Protein AF-A0A352XXI9-F1 (afdb_monomer_lite)

Secondary structure (DSSP, 8-state):
-HHHHHHHHHHHHHHHHHHHHHHGGGS-HHHHHHHHHHHHHHHT----SS-TTTTHHHHHHT-HHHHHHHHHHHTSHHHHHHHHHHHHHHHHHHHHHHHTT-S--

Structure (mmCIF, N/CA/C/O backbone):
data_AF-A0A352XXI9-F1
#
_entry.id   AF-A0A352XXI9-F1
#
loop_
_atom_site.group_PDB
_atom_site.id
_atom_site.type_symbol
_atom_site.label_atom_id
_atom_site.label_alt_id
_atom_site.label_comp_id
_atom_site.label_asym_id
_atom_site.label_entity_id
_atom_site.label_seq_id
_atom_site.pdbx_PDB_ins_code
_atom_site.Cartn_x
_atom_site.Cartn_y
_atom_site.Cartn_z
_atom_site.occupancy
_atom_site.B_iso_or_equiv
_atom_site.auth_seq_id
_atom_site.auth_comp_id
_atom_site.auth_asym_id
_atom_site.auth_atom_id
_atom_site.pdbx_PDB_model_num
ATOM 1 N N . MET A 1 1 ? 7.384 -5.219 -19.879 1.00 67.75 1 MET A N 1
ATOM 2 C CA . MET A 1 1 ? 7.852 -5.244 -18.472 1.00 67.75 1 MET A CA 1
ATOM 3 C C . MET A 1 1 ? 7.755 -3.880 -17.782 1.00 67.75 1 MET A C 1
ATOM 5 O O . MET A 1 1 ? 7.301 -3.847 -16.649 1.00 67.75 1 MET A O 1
ATOM 9 N N . VAL A 1 2 ? 8.055 -2.758 -18.456 1.00 72.50 2 VAL A N 1
ATOM 10 C CA . VAL A 1 2 ? 7.873 -1.394 -17.897 1.00 72.50 2 VAL A CA 1
ATOM 11 C C . VAL A 1 2 ? 6.432 -1.116 -17.436 1.00 72.50 2 VAL A C 1
ATOM 13 O O . VAL A 1 2 ? 6.227 -0.635 -16.329 1.00 72.50 2 VAL A O 1
ATOM 16 N N . VAL A 1 3 ? 5.425 -1.496 -18.233 1.00 77.94 3 VAL A N 1
ATOM 17 C CA . VAL A 1 3 ? 4.000 -1.345 -17.861 1.00 77.94 3 VAL A CA 1
ATOM 18 C C . VAL A 1 3 ? 3.656 -2.121 -16.584 1.00 77.94 3 VAL A C 1
ATOM 20 O O . VAL A 1 3 ? 2.979 -1.592 -15.711 1.00 77.94 3 VAL A O 1
ATOM 23 N N . VAL A 1 4 ? 4.166 -3.351 -16.444 1.00 78.19 4 VAL A N 1
ATOM 24 C CA . VAL A 1 4 ? 3.947 -4.190 -15.252 1.00 78.19 4 VAL A CA 1
ATOM 25 C C . VAL A 1 4 ? 4.567 -3.536 -14.018 1.00 78.19 4 VAL A C 1
ATOM 27 O O . VAL A 1 4 ? 3.908 -3.442 -12.991 1.00 78.19 4 VAL A O 1
ATOM 30 N N . LYS A 1 5 ? 5.794 -3.014 -14.132 1.00 77.25 5 LYS A N 1
ATOM 31 C CA . LYS A 1 5 ? 6.447 -2.264 -13.052 1.00 77.25 5 LYS A CA 1
ATOM 32 C C . LYS A 1 5 ? 5.626 -1.036 -12.639 1.00 77.25 5 LYS A C 1
ATOM 34 O O . LYS A 1 5 ? 5.352 -0.869 -11.458 1.00 77.25 5 LYS A O 1
ATOM 39 N N . ASN A 1 6 ? 5.186 -0.220 -13.596 1.00 78.56 6 ASN A N 1
ATOM 40 C CA . ASN A 1 6 ? 4.393 0.978 -13.303 1.00 78.56 6 ASN A CA 1
ATOM 41 C C . ASN A 1 6 ? 3.055 0.633 -12.631 1.00 78.56 6 ASN A C 1
ATOM 43 O O . ASN A 1 6 ? 2.629 1.332 -11.717 1.00 78.56 6 ASN A O 1
ATOM 47 N N . LEU A 1 7 ? 2.410 -0.462 -13.048 1.00 80.62 7 LEU A N 1
ATOM 48 C CA . LEU A 1 7 ? 1.195 -0.957 -12.402 1.00 80.62 7 LEU A CA 1
ATOM 49 C C . LEU A 1 7 ? 1.446 -1.381 -10.953 1.00 80.62 7 LEU A C 1
ATOM 51 O O . LEU A 1 7 ? 0.629 -1.059 -10.093 1.00 80.62 7 LEU A O 1
ATOM 55 N N . LEU A 1 8 ? 2.560 -2.062 -10.664 1.00 79.75 8 LEU A N 1
ATOM 56 C CA . LEU A 1 8 ? 2.930 -2.393 -9.285 1.00 79.75 8 LEU A CA 1
ATOM 57 C C . LEU A 1 8 ? 3.186 -1.134 -8.464 1.00 79.75 8 LEU A C 1
ATOM 59 O O . LEU A 1 8 ? 2.647 -1.027 -7.368 1.00 79.75 8 LEU A O 1
ATOM 63 N N . ASP A 1 9 ? 3.955 -0.185 -8.997 1.00 78.81 9 ASP A N 1
ATOM 64 C CA . ASP A 1 9 ? 4.287 1.059 -8.300 1.00 78.81 9 ASP A CA 1
ATOM 65 C C . ASP A 1 9 ? 3.012 1.822 -7.913 1.00 78.81 9 ASP A C 1
ATOM 67 O O . ASP A 1 9 ? 2.821 2.166 -6.748 1.00 78.81 9 ASP A O 1
ATOM 71 N N . ILE A 1 10 ? 2.080 1.989 -8.859 1.00 81.19 10 ILE A N 1
ATOM 72 C CA . ILE A 1 10 ? 0.776 2.610 -8.595 1.00 81.19 10 ILE A CA 1
ATOM 73 C C . ILE A 1 10 ? -0.001 1.798 -7.559 1.00 81.19 10 ILE A C 1
ATOM 75 O O . ILE A 1 10 ? -0.475 2.364 -6.578 1.00 81.19 10 ILE A O 1
ATOM 79 N N . THR A 1 11 ? -0.104 0.479 -7.741 1.00 83.88 11 THR A N 1
ATOM 80 C CA . THR A 1 11 ? -0.896 -0.389 -6.858 1.00 83.88 11 THR A CA 1
ATOM 81 C C . THR A 1 11 ? -0.395 -0.316 -5.419 1.00 83.88 11 THR A C 1
ATOM 83 O O . THR A 1 11 ? -1.190 -0.089 -4.509 1.00 83.88 11 THR A O 1
ATOM 86 N N . PHE A 1 12 ? 0.9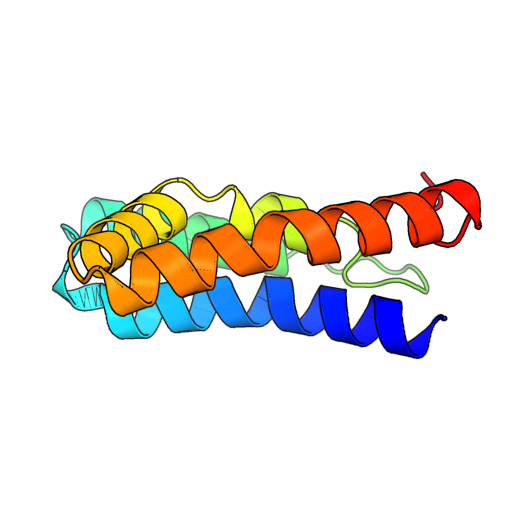13 -0.451 -5.199 1.00 81.56 12 PHE A N 1
ATOM 87 C CA . PHE A 1 12 ? 1.518 -0.419 -3.868 1.00 81.56 12 PHE A CA 1
ATOM 88 C C . PHE A 1 12 ? 1.568 0.978 -3.244 1.00 81.56 12 PHE A C 1
ATOM 90 O O . PHE A 1 12 ? 1.735 1.079 -2.032 1.00 81.56 12 PHE A O 1
ATOM 97 N N . THR A 1 13 ? 1.379 2.042 -4.024 1.00 82.31 13 THR A N 1
ATOM 98 C CA . THR A 1 13 ? 1.183 3.400 -3.504 1.00 82.31 13 THR A CA 1
ATOM 99 C C . THR A 1 13 ? -0.279 3.664 -3.151 1.00 82.31 13 THR A C 1
ATOM 101 O O . THR A 1 13 ? -0.580 4.154 -2.064 1.00 82.31 13 THR A O 1
ATOM 104 N N . THR A 1 14 ? -1.223 3.296 -4.019 1.00 84.75 14 THR A N 1
ATOM 105 C CA . THR A 1 14 ? -2.650 3.559 -3.789 1.00 84.75 14 THR A CA 1
ATOM 106 C C . THR A 1 14 ? -3.259 2.636 -2.742 1.00 84.75 14 THR A C 1
ATOM 108 O O . THR A 1 14 ? -4.128 3.063 -1.985 1.00 84.75 14 THR A O 1
ATOM 111 N N . LEU A 1 15 ? -2.812 1.378 -2.662 1.00 86.81 15 LEU A N 1
ATOM 112 C CA . LEU A 1 15 ? -3.381 0.390 -1.748 1.00 86.81 15 LEU A CA 1
ATOM 113 C C . LEU A 1 15 ? -3.230 0.825 -0.280 1.00 86.81 15 LEU A C 1
ATOM 115 O O . LEU A 1 15 ? -4.254 0.873 0.399 1.00 86.81 15 LEU A O 1
ATOM 119 N N . PRO A 1 16 ? -2.046 1.222 0.226 1.00 84.56 16 PRO A N 1
ATOM 120 C CA . PRO A 1 16 ? -1.898 1.732 1.591 1.00 84.56 16 PRO A CA 1
ATOM 121 C C . PRO A 1 16 ? -2.792 2.936 1.896 1.00 84.56 16 PRO A C 1
ATOM 123 O O . PRO A 1 16 ? -3.382 2.994 2.974 1.00 84.56 16 PRO A O 1
ATOM 126 N N . ILE A 1 17 ? -2.946 3.862 0.941 1.00 87.00 17 ILE A N 1
ATOM 127 C CA . ILE A 1 17 ? -3.822 5.035 1.085 1.00 87.00 17 ILE A CA 1
ATOM 128 C C . ILE A 1 17 ? -5.277 4.586 1.252 1.00 87.00 17 ILE A C 1
ATOM 130 O O . ILE A 1 17 ? -5.955 5.003 2.189 1.00 87.00 17 ILE A O 1
ATOM 134 N N . VAL A 1 18 ? -5.751 3.690 0.383 1.00 88.94 18 VAL A N 1
ATOM 135 C CA . VAL A 1 18 ? -7.113 3.141 0.454 1.00 88.94 18 VAL A CA 1
ATOM 136 C C . VAL A 1 18 ? -7.326 2.375 1.759 1.00 88.94 18 VAL A C 1
ATOM 138 O O . VAL A 1 18 ? -8.344 2.573 2.424 1.00 88.94 18 VAL A O 1
ATOM 141 N N . VAL A 1 19 ? -6.362 1.544 2.167 1.00 87.25 19 VAL A N 1
ATOM 142 C CA . VAL A 1 19 ? -6.409 0.804 3.436 1.00 87.25 19 VAL A CA 1
ATOM 143 C C . VAL A 1 19 ? -6.548 1.770 4.609 1.00 87.25 19 VAL A C 1
ATOM 145 O O . VAL A 1 19 ? -7.404 1.557 5.467 1.00 87.25 19 VAL A O 1
ATOM 148 N N . LEU A 1 20 ? -5.761 2.847 4.632 1.00 87.00 20 LEU A N 1
ATOM 149 C CA . LEU A 1 20 ? -5.803 3.850 5.690 1.00 87.00 20 LEU A CA 1
ATOM 150 C C . LEU A 1 20 ? -7.138 4.609 5.715 1.00 87.00 20 LEU A C 1
ATOM 152 O O . LEU A 1 20 ? -7.701 4.785 6.791 1.00 87.00 20 LEU A O 1
ATOM 156 N N . ILE A 1 21 ? -7.685 5.000 4.559 1.00 88.56 21 ILE A N 1
ATOM 157 C CA . ILE A 1 21 ? -8.985 5.690 4.463 1.00 88.56 21 ILE A CA 1
ATOM 158 C C . ILE A 1 21 ? -10.121 4.786 4.960 1.00 88.56 21 ILE A C 1
ATOM 160 O O . ILE A 1 21 ? -10.914 5.185 5.814 1.00 88.56 21 ILE A O 1
ATOM 164 N N . VAL A 1 22 ? -10.196 3.546 4.468 1.00 89.88 22 VAL A N 1
ATOM 165 C CA . VAL A 1 22 ? -11.249 2.588 4.855 1.00 89.88 22 VAL A CA 1
ATOM 166 C C . VAL A 1 22 ? -11.084 2.152 6.317 1.00 89.88 22 VAL A C 1
ATOM 168 O O . VAL A 1 22 ? -12.061 1.925 7.035 1.00 89.88 22 VAL A O 1
ATOM 171 N N . GLY A 1 23 ? -9.839 2.049 6.777 1.00 84.81 23 GLY A N 1
ATOM 172 C CA . GLY A 1 23 ? -9.461 1.688 8.136 1.00 84.81 23 GLY A CA 1
ATOM 173 C C . GLY A 1 23 ? -9.450 2.845 9.135 1.00 84.81 23 GLY A C 1
ATOM 174 O O . GLY A 1 23 ? -9.234 2.593 10.318 1.00 84.81 23 GLY A O 1
ATOM 175 N N . TRP A 1 24 ? -9.720 4.086 8.714 1.00 86.25 24 TRP A N 1
ATOM 176 C CA . TRP A 1 24 ? -9.464 5.290 9.517 1.00 86.25 24 TRP A CA 1
ATOM 177 C C . TRP A 1 24 ? -10.149 5.275 10.887 1.00 86.25 24 TRP A C 1
ATOM 179 O O . TRP A 1 24 ? -9.572 5.701 11.883 1.00 86.25 24 TRP A O 1
ATOM 189 N N . LYS A 1 25 ? -11.373 4.732 10.946 1.00 86.94 25 LYS A N 1
ATOM 190 C CA . LYS A 1 25 ? -12.170 4.610 12.180 1.00 86.94 25 LYS A CA 1
ATOM 191 C C . LYS A 1 25 ? -11.811 3.394 13.044 1.00 86.94 25 LYS A C 1
ATOM 193 O O . LYS A 1 25 ? -12.358 3.248 14.130 1.00 86.94 25 LYS A O 1
ATOM 198 N N . ARG A 1 26 ? -10.961 2.484 12.554 1.00 85.31 26 ARG A N 1
ATOM 199 C CA . ARG A 1 26 ? -10.571 1.252 13.263 1.00 85.31 26 ARG A CA 1
ATOM 200 C C . ARG A 1 26 ? -9.291 1.399 14.080 1.00 85.31 26 ARG A C 1
ATOM 202 O O . ARG A 1 26 ? -9.016 0.528 14.899 1.00 85.31 26 ARG A O 1
ATOM 209 N N . LEU A 1 27 ? -8.522 2.461 13.853 1.00 85.19 27 LEU A N 1
ATOM 210 C CA . LEU A 1 27 ? -7.308 2.769 14.601 1.00 85.19 27 LEU A CA 1
ATOM 211 C C . LEU A 1 27 ? -7.529 3.974 15.526 1.00 85.19 27 LEU A C 1
ATOM 213 O O . LEU A 1 27 ? -8.310 4.868 15.191 1.00 85.19 27 LEU A O 1
ATOM 217 N N . PRO A 1 28 ? -6.820 4.046 16.668 1.00 87.88 28 PRO A N 1
ATOM 218 C CA . PRO A 1 28 ? -6.743 5.272 17.449 1.00 87.88 28 PRO A CA 1
ATOM 219 C C . PRO A 1 28 ? -6.172 6.413 16.600 1.00 87.88 28 PRO A C 1
ATOM 221 O O . PRO A 1 28 ? -5.250 6.201 15.809 1.00 87.88 28 PRO A O 1
ATOM 224 N N . LEU A 1 29 ? -6.681 7.630 16.806 1.00 88.81 29 LEU A N 1
ATOM 225 C CA . LEU A 1 29 ? -6.365 8.796 15.973 1.00 88.81 29 LEU A CA 1
ATOM 226 C C . LEU A 1 29 ? -4.854 9.026 15.803 1.00 88.81 29 LEU A C 1
ATOM 228 O O . LEU A 1 29 ? -4.404 9.315 14.699 1.00 88.81 29 LEU A O 1
ATOM 232 N N . HIS A 1 30 ? -4.064 8.836 16.863 1.00 88.38 30 HIS A N 1
AT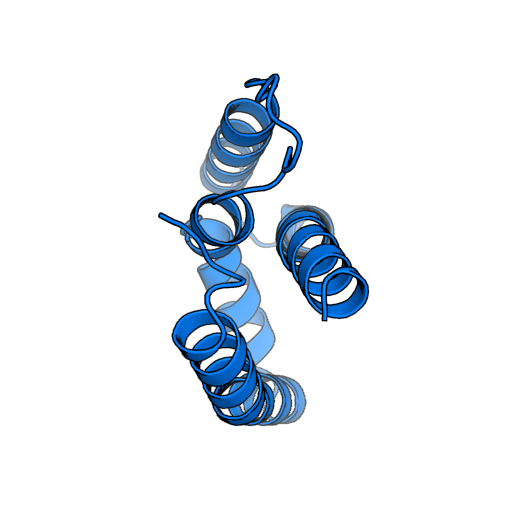OM 233 C CA . HIS A 1 30 ? -2.608 9.013 16.826 1.00 88.38 30 HIS A CA 1
ATOM 234 C C . HIS A 1 30 ? -1.909 8.070 15.830 1.00 88.38 30 HIS A C 1
ATOM 236 O O . HIS A 1 30 ? -0.982 8.491 15.143 1.00 88.38 30 HIS A O 1
ATOM 242 N N . TYR A 1 31 ? -2.379 6.825 15.685 1.00 86.06 31 TYR A N 1
ATOM 243 C CA . TYR A 1 31 ? -1.831 5.878 14.707 1.00 86.06 31 TYR A CA 1
ATOM 244 C C . TYR A 1 31 ? -2.240 6.232 13.275 1.00 86.06 31 TYR A C 1
ATOM 246 O O . TYR A 1 31 ? -1.415 6.137 12.366 1.00 86.06 31 TYR A O 1
ATOM 254 N N . SER A 1 32 ? -3.484 6.673 13.069 1.00 86.75 32 SER A N 1
ATOM 255 C CA . SER A 1 32 ? -3.961 7.133 11.758 1.00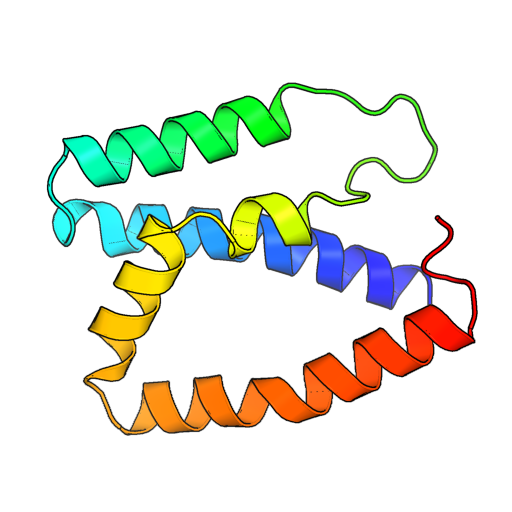 86.75 32 SER A CA 1
ATOM 256 C C . SER A 1 32 ? -3.214 8.389 11.297 1.00 86.75 32 SER A C 1
ATOM 258 O O . SER A 1 32 ? -2.807 8.473 10.140 1.00 86.75 32 SER A O 1
ATOM 260 N N . LEU A 1 33 ? -2.965 9.332 12.213 1.00 88.56 33 LEU A N 1
ATOM 261 C CA . LEU A 1 33 ? -2.168 10.532 11.950 1.00 88.56 33 LEU A CA 1
ATOM 262 C C . LEU A 1 33 ? -0.706 10.196 11.651 1.00 88.56 33 LEU A C 1
ATOM 264 O O . LEU A 1 33 ? -0.151 10.753 10.710 1.00 88.56 33 LEU A O 1
ATOM 268 N N . PHE A 1 34 ? -0.099 9.262 12.390 1.00 87.50 34 PHE A N 1
ATOM 269 C CA . PHE A 1 34 ? 1.253 8.786 12.089 1.00 87.50 34 PHE A CA 1
ATOM 270 C C . PHE A 1 34 ? 1.333 8.182 10.680 1.00 87.50 34 PHE A C 1
ATOM 272 O O . PHE A 1 34 ? 2.207 8.555 9.901 1.00 87.50 34 PHE A O 1
ATOM 279 N N . ALA A 1 35 ? 0.393 7.302 10.317 1.00 86.44 35 ALA A N 1
ATOM 280 C CA . ALA A 1 35 ? 0.339 6.714 8.978 1.00 86.44 35 ALA A CA 1
ATOM 281 C C . ALA A 1 35 ? 0.174 7.780 7.887 1.00 86.44 35 ALA A C 1
ATOM 283 O O . ALA A 1 35 ? 0.890 7.756 6.888 1.00 86.44 35 ALA A O 1
ATOM 284 N N . ALA A 1 36 ? -0.737 8.734 8.097 1.00 87.75 36 ALA A N 1
ATOM 285 C CA . ALA A 1 36 ? -0.967 9.829 7.165 1.00 87.75 36 ALA A CA 1
ATOM 286 C C . ALA A 1 36 ? 0.283 10.705 7.008 1.00 87.75 36 ALA A C 1
ATOM 288 O O . ALA A 1 36 ? 0.663 11.013 5.884 1.00 87.75 36 ALA A O 1
ATOM 289 N N . ALA A 1 37 ? 0.960 11.048 8.107 1.00 88.31 37 ALA A N 1
ATOM 290 C CA . ALA A 1 37 ? 2.191 11.830 8.078 1.00 88.31 37 ALA A CA 1
ATOM 291 C C . ALA A 1 37 ? 3.304 11.111 7.304 1.00 88.31 37 ALA A C 1
ATOM 293 O O . ALA A 1 37 ? 3.939 11.727 6.456 1.00 88.31 37 ALA A O 1
ATOM 294 N N . VAL A 1 38 ? 3.496 9.805 7.527 1.00 85.12 38 VAL A N 1
ATOM 295 C CA . VAL A 1 38 ? 4.475 8.997 6.780 1.00 85.12 38 VAL A CA 1
ATOM 296 C C . VAL A 1 38 ? 4.140 8.953 5.286 1.00 85.12 38 VAL A C 1
ATOM 298 O O . VAL A 1 38 ? 5.040 9.102 4.461 1.00 85.12 38 VAL A O 1
ATOM 301 N N . MET A 1 39 ? 2.865 8.788 4.919 1.00 85.75 39 MET A N 1
ATOM 302 C CA . MET A 1 39 ? 2.436 8.769 3.513 1.00 85.75 39 MET A CA 1
ATOM 303 C C . MET A 1 39 ? 2.616 10.131 2.839 1.00 85.75 39 MET A C 1
ATOM 305 O O . MET A 1 39 ? 3.185 10.202 1.754 1.00 85.75 39 MET A O 1
ATOM 309 N N . VAL A 1 40 ? 2.177 11.211 3.490 1.00 87.06 40 VAL A N 1
ATOM 310 C CA . VAL A 1 40 ? 2.336 12.582 2.985 1.00 87.06 40 VAL A CA 1
ATOM 311 C C . VAL A 1 40 ? 3.814 12.917 2.836 1.00 87.06 40 VAL A C 1
ATOM 313 O O . VAL A 1 40 ? 4.222 13.380 1.775 1.00 87.06 40 VAL A O 1
ATOM 316 N N . PHE A 1 41 ? 4.628 12.633 3.854 1.00 83.94 41 PHE A N 1
ATOM 317 C CA . PHE A 1 41 ? 6.071 12.839 3.801 1.00 83.94 41 PHE A CA 1
ATOM 318 C C . PHE A 1 41 ? 6.696 12.065 2.640 1.00 83.94 41 PHE A C 1
ATOM 320 O O . PHE A 1 41 ? 7.401 12.656 1.830 1.00 83.94 41 PHE A O 1
ATOM 327 N N . SER A 1 42 ? 6.374 10.776 2.499 1.00 81.00 42 SER A N 1
ATOM 328 C CA . SER A 1 42 ? 6.922 9.942 1.423 1.00 81.00 42 SER A CA 1
ATOM 329 C C . SER A 1 42 ? 6.563 10.483 0.035 1.00 81.00 42 SER A C 1
ATOM 331 O O . SER A 1 42 ? 7.411 10.466 -0.850 1.00 81.00 42 SER A O 1
ATOM 333 N N . LEU A 1 43 ? 5.354 11.019 -0.156 1.00 81.00 43 LEU A N 1
ATOM 334 C CA . LEU A 1 43 ? 4.890 11.584 -1.431 1.00 81.00 43 LEU A CA 1
ATOM 335 C C . LEU A 1 43 ? 5.356 13.027 -1.690 1.00 81.00 43 LEU A C 1
ATOM 337 O O . LEU A 1 43 ? 5.195 13.525 -2.802 1.00 81.00 43 LEU A O 1
ATOM 341 N N . SER A 1 44 ? 5.927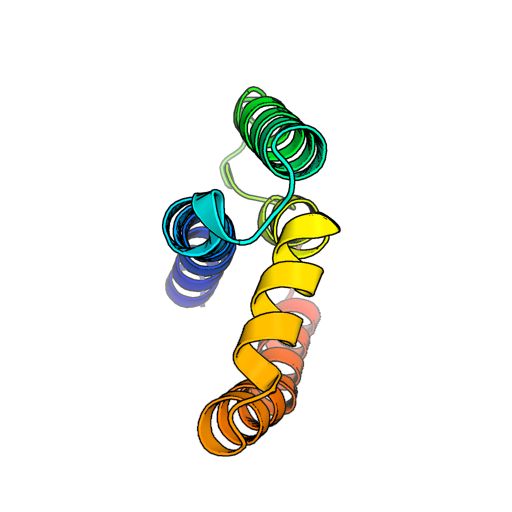 13.705 -0.693 1.00 83.00 44 SER A N 1
ATOM 342 C CA . SER A 1 44 ? 6.318 15.118 -0.803 1.00 83.00 44 SER A CA 1
ATOM 343 C C . SER A 1 44 ? 7.661 15.330 -1.505 1.00 83.00 44 SER A C 1
ATOM 345 O O . SER A 1 44 ? 8.015 16.470 -1.796 1.00 83.00 44 SER A O 1
ATOM 347 N N . PHE A 1 45 ? 8.413 14.261 -1.783 1.00 75.12 45 PHE A N 1
ATOM 348 C CA . PHE A 1 45 ? 9.716 14.340 -2.442 1.00 75.12 45 PHE A CA 1
ATOM 349 C C . PHE A 1 45 ? 9.589 14.004 -3.930 1.00 75.12 45 PHE A C 1
ATOM 351 O O . PHE A 1 45 ? 9.537 12.823 -4.286 1.00 75.12 45 PHE A O 1
ATOM 358 N N . PRO A 1 46 ? 9.556 15.009 -4.823 1.00 67.12 46 PRO A N 1
ATOM 359 C CA . PRO A 1 46 ? 9.584 14.753 -6.252 1.00 67.12 46 PRO A CA 1
ATOM 360 C C . PRO A 1 46 ? 10.964 14.212 -6.640 1.00 67.12 46 PRO A C 1
ATOM 362 O O . PRO A 1 46 ? 11.961 14.934 -6.613 1.00 67.12 46 PRO A O 1
ATOM 365 N N . LEU A 1 47 ? 11.033 12.9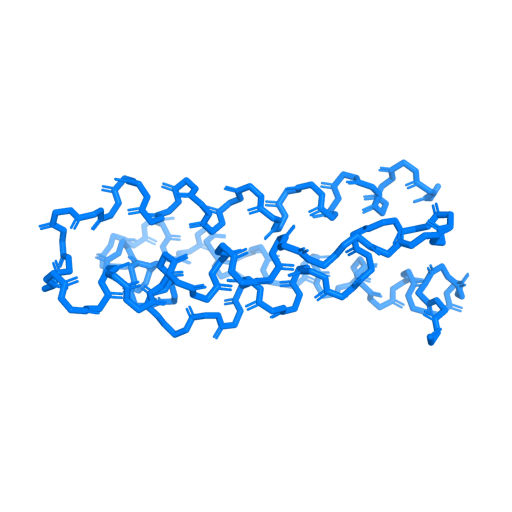39 -7.030 1.00 66.25 47 LEU A N 1
ATOM 366 C CA . LEU A 1 47 ? 12.203 12.434 -7.737 1.00 66.25 47 LEU A CA 1
ATOM 367 C C . LEU A 1 47 ? 12.161 12.983 -9.167 1.00 66.25 47 LEU A C 1
ATOM 369 O O . LEU A 1 47 ? 11.309 12.594 -9.959 1.00 66.25 47 LEU A O 1
ATOM 373 N N . LEU A 1 48 ? 13.106 13.863 -9.506 1.00 63.09 48 LEU A N 1
ATOM 374 C CA . LEU A 1 48 ? 13.283 14.451 -10.847 1.00 63.09 48 LEU A CA 1
ATOM 375 C C . LEU A 1 48 ? 13.769 13.436 -11.909 1.00 63.09 48 LEU A C 1
ATOM 377 O O . LEU A 1 48 ? 14.115 13.814 -13.025 1.00 63.09 48 LEU A O 1
ATOM 381 N N . ASN A 1 49 ? 13.804 12.147 -11.566 1.00 62.47 49 ASN A N 1
ATOM 382 C CA . ASN A 1 49 ? 14.262 11.062 -12.425 1.00 62.47 49 ASN A CA 1
ATOM 383 C C . ASN A 1 49 ? 13.097 10.436 -13.213 1.00 62.47 49 ASN A C 1
ATOM 385 O O . ASN A 1 49 ? 11.929 10.565 -12.858 1.00 62.47 49 ASN A O 1
ATOM 389 N N . ILE A 1 50 ? 13.430 9.669 -14.257 1.00 60.38 50 ILE A N 1
ATOM 390 C CA . ILE A 1 50 ? 12.496 9.021 -15.207 1.00 60.38 50 ILE A CA 1
ATOM 391 C C . ILE A 1 50 ? 11.571 7.982 -14.518 1.00 60.38 50 ILE A C 1
ATOM 393 O O . ILE A 1 50 ? 10.624 7.467 -15.109 1.00 60.38 50 ILE A O 1
ATOM 397 N N . THR A 1 51 ? 11.815 7.671 -13.243 1.00 63.59 51 THR A N 1
ATOM 398 C CA . THR A 1 51 ? 11.124 6.642 -12.457 1.00 63.59 51 THR A CA 1
ATOM 399 C C . THR A 1 51 ? 10.572 7.211 -11.134 1.00 63.59 51 THR A C 1
ATOM 401 O O . THR A 1 51 ? 11.038 6.843 -10.055 1.00 63.59 51 THR A O 1
ATOM 404 N N . PRO A 1 52 ? 9.549 8.085 -11.178 1.00 56.53 52 PRO A N 1
ATOM 405 C CA . PRO A 1 52 ? 9.128 8.940 -10.056 1.00 56.53 52 PRO A CA 1
ATOM 406 C C . PRO A 1 52 ? 8.603 8.208 -8.806 1.00 56.53 52 PRO A C 1
ATOM 408 O O . PRO A 1 52 ? 8.556 8.802 -7.734 1.00 56.53 52 PRO A O 1
ATOM 411 N N . LEU A 1 53 ? 8.232 6.925 -8.914 1.00 57.31 53 LEU A N 1
ATOM 412 C CA . LEU A 1 53 ? 7.775 6.091 -7.788 1.00 57.31 53 LEU A CA 1
ATOM 413 C C . LEU A 1 53 ? 8.803 5.041 -7.340 1.00 57.31 53 LEU A C 1
ATOM 415 O O . LEU A 1 53 ? 8.469 4.115 -6.598 1.00 57.31 53 LEU A O 1
ATOM 419 N N . THR A 1 54 ? 10.060 5.154 -7.770 1.00 59.91 54 THR A N 1
ATOM 420 C CA . THR A 1 54 ? 11.106 4.244 -7.289 1.00 59.91 54 THR A CA 1
ATOM 421 C C . THR A 1 54 ? 11.184 4.280 -5.762 1.00 59.91 54 THR A C 1
ATOM 423 O O . THR A 1 54 ? 11.205 5.337 -5.140 1.00 59.91 54 THR A O 1
ATOM 426 N N . SER A 1 55 ? 11.162 3.097 -5.143 1.00 65.50 55 SER A N 1
ATOM 427 C CA . SER A 1 55 ? 11.151 2.879 -3.684 1.00 65.50 55 SER A CA 1
ATOM 428 C C . SER A 1 55 ? 9.869 3.247 -2.917 1.00 65.50 55 SER A C 1
ATOM 430 O O . SER A 1 55 ? 9.733 2.814 -1.773 1.00 65.50 55 SER A O 1
ATOM 432 N N . GLN A 1 56 ? 8.883 3.931 -3.513 1.00 65.81 56 GLN A N 1
ATOM 433 C CA . GLN A 1 56 ? 7.614 4.246 -2.829 1.00 65.81 56 GLN A CA 1
ATOM 434 C C . GLN A 1 56 ? 6.829 3.023 -2.335 1.00 65.81 56 GLN A C 1
ATOM 436 O O . GLN A 1 56 ? 6.399 3.027 -1.178 1.00 65.81 56 GLN A O 1
ATOM 441 N N . PRO A 1 57 ? 6.708 1.934 -3.121 1.00 62.09 57 PRO A N 1
ATOM 442 C CA . PRO A 1 57 ? 6.087 0.697 -2.654 1.00 62.09 57 PRO A CA 1
ATOM 443 C C . PRO A 1 57 ? 6.670 0.175 -1.338 1.00 62.09 57 PRO A C 1
ATOM 445 O O . PRO A 1 57 ? 5.929 -0.305 -0.482 1.00 62.09 57 PRO A O 1
ATOM 448 N N . ARG A 1 58 ? 7.994 0.302 -1.152 1.00 64.06 58 ARG A N 1
ATOM 449 C CA . ARG A 1 58 ? 8.681 -0.133 0.071 1.00 64.06 58 ARG A CA 1
ATOM 450 C C . ARG A 1 58 ? 8.301 0.732 1.266 1.00 64.06 58 ARG A C 1
ATOM 452 O O . ARG A 1 58 ? 7.976 0.184 2.313 1.00 64.06 58 ARG A O 1
ATOM 459 N N . TYR A 1 59 ? 8.315 2.055 1.118 1.00 66.50 59 TYR A N 1
ATOM 460 C CA . TYR A 1 59 ? 8.036 2.967 2.231 1.00 66.50 59 TYR A CA 1
ATOM 461 C C . TYR A 1 59 ? 6.566 2.948 2.660 1.00 66.50 59 TYR A C 1
ATOM 463 O O . TYR A 1 59 ? 6.268 2.974 3.853 1.00 66.50 59 TYR A O 1
ATOM 471 N N . MET A 1 60 ? 5.639 2.841 1.705 1.00 72.62 60 MET A N 1
ATOM 472 C CA . MET A 1 60 ? 4.206 2.929 1.991 1.00 72.62 60 MET A CA 1
ATOM 473 C C . MET A 1 60 ? 3.612 1.624 2.531 1.00 72.62 60 MET A C 1
ATOM 475 O O . MET A 1 60 ? 2.787 1.667 3.443 1.00 72.62 60 MET A O 1
ATOM 479 N N . MET A 1 61 ? 4.039 0.462 2.021 1.00 72.06 61 MET A N 1
ATOM 480 C CA . MET A 1 61 ? 3.566 -0.839 2.521 1.00 72.06 61 MET A CA 1
ATOM 481 C C . MET A 1 61 ? 4.197 -1.225 3.863 1.00 72.06 61 MET A C 1
ATOM 483 O O . MET A 1 61 ? 3.569 -1.936 4.644 1.00 72.06 61 MET A O 1
ATOM 487 N N . ALA A 1 62 ? 5.412 -0.748 4.155 1.00 72.19 62 ALA A N 1
ATOM 488 C CA . ALA A 1 62 ? 6.072 -0.974 5.441 1.00 72.19 62 ALA A CA 1
ATOM 489 C C . ALA A 1 62 ? 5.572 -0.038 6.556 1.00 72.19 62 ALA A C 1
ATOM 491 O O . ALA A 1 62 ? 5.978 -0.189 7.710 1.00 72.19 62 ALA A O 1
ATOM 492 N N . ALA A 1 63 ? 4.693 0.924 6.244 1.00 75.75 63 ALA A N 1
ATOM 493 C CA . ALA A 1 63 ? 4.106 1.804 7.243 1.00 75.75 63 ALA A CA 1
ATOM 494 C C . ALA A 1 63 ? 3.295 0.974 8.252 1.00 75.75 63 ALA A C 1
ATOM 496 O O . ALA A 1 63 ? 2.210 0.475 7.950 1.00 75.75 63 ALA A O 1
ATOM 497 N N . PHE A 1 64 ? 3.830 0.842 9.468 1.00 76.00 64 PHE A N 1
ATOM 498 C CA . PHE A 1 64 ? 3.325 -0.038 10.526 1.00 76.00 64 PHE A CA 1
ATOM 499 C C . PHE A 1 64 ? 1.786 -0.070 10.678 1.00 76.00 64 PHE A C 1
ATOM 501 O O . PHE A 1 64 ? 1.220 -1.167 10.700 1.00 76.00 64 PHE A O 1
ATOM 508 N N . PRO A 1 65 ? 1.058 1.068 10.713 1.00 81.00 65 PRO A N 1
ATOM 509 C CA . PRO A 1 65 ? -0.394 1.040 10.914 1.00 81.00 65 PRO A CA 1
ATOM 510 C C . PRO A 1 65 ? -1.182 0.413 9.754 1.00 81.00 65 PRO A C 1
ATOM 512 O O . PRO A 1 65 ? -2.281 -0.099 9.967 1.00 81.00 65 PRO A O 1
ATOM 515 N N . VAL A 1 66 ? -0.631 0.413 8.536 1.00 82.06 66 VAL A N 1
ATOM 516 C CA . VAL A 1 66 ? -1.254 -0.215 7.359 1.00 82.06 66 VAL A CA 1
ATOM 517 C C . VAL A 1 66 ? -1.280 -1.733 7.532 1.00 82.06 66 VAL A C 1
ATOM 519 O O . VAL A 1 66 ? -2.314 -2.362 7.312 1.00 82.06 66 VAL A O 1
ATOM 522 N N . ILE A 1 67 ? -0.181 -2.318 8.016 1.00 83.69 67 ILE A N 1
ATOM 523 C CA . ILE A 1 67 ? -0.088 -3.757 8.299 1.00 83.69 67 ILE A CA 1
ATOM 524 C C . ILE A 1 67 ? -1.050 -4.144 9.431 1.00 83.69 67 ILE A C 1
ATOM 526 O O . ILE A 1 67 ? -1.735 -5.160 9.335 1.00 83.69 67 ILE A O 1
ATOM 530 N N . VAL A 1 68 ? -1.175 -3.308 10.469 1.00 85.12 68 VAL A N 1
ATOM 531 C CA . VAL A 1 68 ? -2.136 -3.531 11.564 1.00 85.12 68 VAL A CA 1
ATOM 532 C C . VAL A 1 68 ? -3.579 -3.558 11.047 1.00 85.12 68 VAL A C 1
ATOM 534 O O . VAL A 1 68 ? -4.357 -4.430 11.434 1.00 85.12 68 VAL A O 1
ATOM 537 N N . LEU A 1 69 ? -3.949 -2.647 10.142 1.00 86.56 69 LEU A N 1
ATOM 538 C CA . LEU A 1 69 ? -5.280 -2.634 9.524 1.00 86.56 69 LEU A CA 1
ATOM 539 C C . LEU A 1 69 ? -5.552 -3.883 8.684 1.00 86.56 69 LEU A C 1
ATOM 541 O O . LEU A 1 69 ? -6.628 -4.475 8.802 1.00 86.56 69 LEU A O 1
ATOM 545 N N . LEU A 1 70 ? -4.573 -4.312 7.885 1.00 84.62 70 LEU A N 1
ATOM 546 C CA . LEU A 1 70 ? -4.669 -5.546 7.107 1.00 84.62 70 LEU A CA 1
ATOM 547 C C . LEU A 1 70 ? -4.827 -6.768 8.023 1.00 84.62 70 LEU A C 1
ATOM 549 O O . LEU A 1 70 ? -5.702 -7.598 7.781 1.00 84.62 70 LEU A O 1
ATOM 553 N N . ALA A 1 71 ? -4.082 -6.834 9.129 1.00 86.44 71 ALA A N 1
ATOM 554 C CA . ALA A 1 71 ? -4.211 -7.895 10.127 1.00 86.44 71 ALA A CA 1
ATOM 555 C C . ALA A 1 71 ? -5.592 -7.896 10.814 1.00 86.44 71 ALA A C 1
ATOM 557 O O . ALA A 1 71 ? -6.190 -8.952 11.028 1.00 86.44 71 ALA A O 1
ATOM 558 N N . LEU A 1 72 ? -6.159 -6.719 11.107 1.00 87.69 72 LEU A N 1
ATOM 559 C CA . LEU A 1 72 ? -7.523 -6.604 11.638 1.00 87.69 72 LEU A CA 1
ATOM 560 C C . LEU A 1 72 ? -8.579 -7.137 10.657 1.00 87.69 72 LEU A C 1
ATOM 562 O O . LEU A 1 72 ? -9.595 -7.685 11.095 1.00 87.69 72 LEU A O 1
ATOM 566 N N . TRP A 1 73 ? -8.367 -6.988 9.347 1.00 85.69 73 TRP A N 1
ATOM 567 C CA . TRP A 1 73 ? -9.223 -7.586 8.316 1.00 85.69 73 TRP A CA 1
ATOM 568 C C . TRP A 1 73 ? -8.952 -9.079 8.097 1.00 85.69 73 TRP A C 1
ATOM 570 O O . TRP A 1 73 ? -9.899 -9.815 7.811 1.00 85.69 73 TRP A O 1
ATOM 580 N N . GLY A 1 74 ? -7.724 -9.539 8.355 1.00 87.50 74 GLY A N 1
ATOM 581 C CA . GLY A 1 74 ? -7.313 -10.949 8.392 1.00 87.50 74 GLY A CA 1
ATOM 582 C C . GLY A 1 74 ? -8.063 -11.809 9.412 1.00 87.50 74 GLY A C 1
ATOM 583 O O . GLY A 1 74 ? -8.132 -13.022 9.261 1.00 87.50 74 GLY A O 1
ATOM 584 N N . LYS A 1 75 ? -8.772 -11.209 10.379 1.00 87.88 75 LYS A N 1
ATOM 585 C CA . LYS A 1 75 ? -9.729 -11.949 11.227 1.00 87.88 75 LYS A CA 1
ATOM 586 C C . LYS A 1 75 ? -10.804 -12.693 10.417 1.00 87.88 75 LYS A C 1
ATOM 588 O O . LYS A 1 75 ? -11.446 -13.599 10.940 1.00 87.88 75 LYS A O 1
ATOM 593 N N . ARG A 1 76 ? -11.043 -12.298 9.159 1.00 91.12 76 ARG A N 1
ATOM 594 C CA . ARG A 1 76 ? -11.909 -13.026 8.226 1.00 91.12 76 ARG A CA 1
ATOM 595 C C . ARG A 1 76 ? -11.077 -14.067 7.464 1.00 91.12 76 ARG A C 1
ATOM 597 O O . ARG A 1 76 ? -10.225 -13.665 6.674 1.00 91.12 76 ARG A O 1
ATOM 604 N N . PRO A 1 77 ? -11.396 -15.370 7.566 1.00 87.62 77 PRO A N 1
ATOM 605 C CA . PRO A 1 77 ? -10.568 -16.437 6.992 1.00 87.62 77 PRO A CA 1
ATOM 606 C C . PRO A 1 77 ? -10.417 -16.327 5.470 1.00 87.62 77 PRO A C 1
ATOM 608 O O . PRO A 1 77 ? -9.357 -16.611 4.928 1.00 87.62 77 PRO A O 1
ATOM 611 N N . ARG A 1 78 ? -11.448 -15.836 4.769 1.00 90.50 78 ARG A N 1
ATOM 612 C CA . ARG A 1 78 ? -11.383 -15.602 3.317 1.00 90.50 78 ARG A CA 1
ATOM 613 C C . ARG A 1 78 ? -10.381 -14.511 2.931 1.00 90.50 78 ARG A C 1
ATOM 615 O O . ARG A 1 78 ? -9.743 -14.622 1.893 1.00 90.50 78 ARG A O 1
ATOM 622 N N . PHE A 1 79 ? -10.275 -13.450 3.734 1.00 90.25 79 PHE A N 1
ATOM 623 C CA . PHE A 1 79 ? -9.343 -12.355 3.459 1.00 90.25 79 PHE A CA 1
ATOM 624 C C . PHE A 1 79 ? -7.908 -12.778 3.763 1.00 90.25 79 PHE A C 1
ATOM 626 O O . PHE A 1 79 ? -7.023 -12.500 2.966 1.00 90.25 79 PHE A O 1
ATOM 633 N N . ASP A 1 80 ? -7.702 -13.493 4.869 1.00 88.62 80 ASP A N 1
ATOM 634 C CA . ASP A 1 80 ? -6.396 -14.033 5.245 1.00 88.62 80 ASP A CA 1
ATOM 635 C C . ASP A 1 80 ? -5.848 -14.997 4.184 1.00 88.62 80 ASP A C 1
ATOM 637 O O . ASP A 1 80 ? -4.761 -14.782 3.655 1.00 88.62 80 ASP A O 1
ATOM 641 N N . GLN A 1 81 ? -6.650 -15.980 3.760 1.00 90.19 81 GLN A N 1
ATOM 642 C CA . GLN A 1 81 ? -6.268 -16.915 2.696 1.00 90.19 81 GLN A CA 1
ATOM 643 C C . GLN A 1 81 ? -5.946 -16.200 1.382 1.00 90.19 81 GLN A C 1
ATOM 645 O O . GLN A 1 81 ? -4.940 -16.503 0.742 1.00 90.19 81 GLN A O 1
ATOM 650 N N . PHE A 1 82 ? -6.776 -15.230 0.989 1.00 90.12 82 PHE A N 1
ATOM 651 C CA . PHE A 1 82 ? -6.538 -14.439 -0.213 1.00 90.12 82 PHE A CA 1
ATOM 652 C C . PHE A 1 82 ? -5.231 -13.642 -0.108 1.00 90.12 82 PHE A C 1
ATOM 654 O O . PHE A 1 82 ? -4.387 -13.733 -0.997 1.00 90.12 82 PHE A O 1
ATOM 661 N N . PHE A 1 83 ? -5.023 -12.920 0.994 1.00 87.81 83 PHE A N 1
ATOM 662 C CA . PHE A 1 83 ? -3.825 -12.115 1.216 1.00 87.81 83 PHE A CA 1
ATOM 663 C C . PHE A 1 83 ? -2.553 -12.973 1.237 1.00 87.81 83 PHE A C 1
ATOM 665 O O . PHE A 1 83 ? -1.577 -12.640 0.567 1.00 87.81 83 PHE A O 1
ATOM 672 N N . MET A 1 84 ? -2.586 -14.121 1.917 1.00 88.50 84 MET A N 1
ATOM 673 C CA . MET A 1 84 ? -1.470 -15.070 1.944 1.00 88.50 84 MET A CA 1
ATOM 674 C C . MET A 1 84 ? -1.194 -15.672 0.562 1.00 88.50 84 MET A C 1
ATOM 676 O O . MET A 1 84 ? -0.035 -15.813 0.173 1.00 88.50 84 MET A O 1
ATOM 680 N N . SER A 1 85 ? -2.238 -15.964 -0.223 1.00 91.69 85 SER A N 1
ATOM 681 C CA . SER A 1 85 ? -2.085 -16.504 -1.581 1.00 91.69 85 SER A CA 1
ATOM 682 C C . SER A 1 85 ? -1.442 -15.521 -2.565 1.00 91.69 85 SER A C 1
ATOM 684 O O . SER A 1 85 ? -0.815 -15.952 -3.530 1.00 91.69 85 SER A O 1
ATOM 686 N N . LEU A 1 86 ? -1.541 -14.209 -2.313 1.00 88.00 86 LEU A N 1
ATOM 687 C CA . LEU A 1 86 ? -0.901 -13.180 -3.136 1.00 88.00 86 LEU A CA 1
ATOM 688 C C . LEU A 1 86 ? 0.615 -13.088 -2.910 1.00 88.00 86 LEU A C 1
ATOM 690 O O . LEU A 1 86 ? 1.329 -12.622 -3.797 1.00 88.00 86 LEU A O 1
ATOM 694 N N . GLY A 1 87 ? 1.123 -13.544 -1.762 1.00 86.62 87 GLY A N 1
ATOM 695 C CA . GLY A 1 87 ? 2.543 -13.455 -1.411 1.00 86.62 87 GLY A CA 1
ATOM 696 C C . GLY A 1 87 ? 3.472 -14.160 -2.410 1.00 86.62 87 GLY A C 1
ATOM 697 O O . GLY A 1 87 ? 4.313 -13.493 -3.015 1.00 86.62 87 GLY A O 1
ATOM 698 N N . PRO A 1 88 ? 3.324 -15.480 -2.639 1.00 92.00 88 PRO A N 1
ATOM 699 C CA . PRO A 1 88 ? 4.172 -16.231 -3.565 1.00 92.00 88 PRO A CA 1
ATOM 700 C C . PRO A 1 88 ? 4.217 -15.680 -5.004 1.00 92.00 88 PRO A C 1
ATOM 702 O O . PRO A 1 88 ? 5.322 -15.494 -5.516 1.00 92.00 88 PRO A O 1
ATOM 705 N N . PRO A 1 89 ? 3.089 -15.366 -5.680 1.00 90.25 89 PRO A N 1
ATOM 706 C CA . PRO A 1 89 ? 3.142 -14.833 -7.039 1.00 90.25 89 PRO A CA 1
ATOM 707 C C . PRO A 1 89 ? 3.764 -13.434 -7.088 1.00 90.25 89 PRO A C 1
ATOM 709 O O . PRO A 1 89 ? 4.533 -13.151 -8.006 1.00 90.25 89 PRO A O 1
ATOM 712 N N . LEU A 1 90 ? 3.502 -12.573 -6.095 1.00 85.06 90 LEU A N 1
ATOM 713 C CA . LEU A 1 90 ? 4.156 -11.265 -6.006 1.00 85.06 90 LEU A CA 1
ATOM 714 C C . LEU A 1 90 ? 5.663 -11.403 -5.782 1.00 85.06 90 LEU A C 1
ATOM 716 O O . LEU A 1 90 ? 6.427 -10.647 -6.381 1.00 85.06 90 LEU A O 1
ATOM 720 N N . LEU A 1 91 ? 6.099 -12.366 -4.968 1.00 85.31 91 LEU A N 1
ATOM 721 C CA . LEU A 1 91 ? 7.515 -12.650 -4.754 1.00 85.31 91 LEU A CA 1
ATOM 722 C C . LEU A 1 91 ? 8.184 -13.074 -6.062 1.00 85.31 91 LEU A C 1
ATOM 724 O O . LEU A 1 91 ? 9.152 -12.441 -6.468 1.00 85.31 91 LEU A O 1
ATOM 728 N N . VAL A 1 92 ? 7.628 -14.073 -6.755 1.00 89.12 92 VAL A N 1
ATOM 729 C CA . VAL A 1 92 ? 8.150 -14.550 -8.047 1.00 89.12 92 VAL A CA 1
ATOM 730 C C . VAL A 1 92 ? 8.239 -13.403 -9.050 1.00 89.12 92 VAL A C 1
ATOM 732 O O . VAL A 1 92 ? 9.271 -13.220 -9.695 1.00 89.12 92 VAL A O 1
ATOM 735 N N . LEU A 1 93 ? 7.186 -12.592 -9.152 1.00 85.56 93 LEU A N 1
ATOM 736 C CA . LEU A 1 93 ? 7.143 -11.464 -10.073 1.00 85.56 93 LEU A CA 1
ATOM 737 C C . LEU A 1 93 ? 8.232 -10.429 -9.744 1.00 85.56 93 LEU A C 1
ATOM 739 O O . LEU A 1 93 ? 8.947 -9.988 -10.644 1.00 85.56 93 LEU A O 1
ATOM 743 N N . ASN A 1 94 ? 8.416 -10.080 -8.467 1.00 81.88 94 ASN A N 1
ATOM 744 C CA . ASN A 1 94 ? 9.484 -9.171 -8.041 1.00 81.88 94 ASN A CA 1
ATOM 745 C C . ASN A 1 94 ? 10.881 -9.760 -8.288 1.00 81.88 94 ASN A C 1
ATOM 747 O O . ASN A 1 94 ? 11.763 -9.042 -8.755 1.00 81.88 94 ASN A O 1
ATOM 751 N N . THR A 1 95 ? 11.080 -11.059 -8.051 1.00 85.44 95 THR A N 1
ATOM 752 C CA . THR A 1 95 ? 12.341 -11.752 -8.348 1.00 85.44 95 THR A CA 1
ATOM 753 C C . THR A 1 95 ? 12.665 -11.704 -9.840 1.00 85.44 95 THR A C 1
ATOM 755 O O . THR A 1 95 ? 13.791 -11.375 -10.206 1.00 85.44 95 THR A O 1
ATOM 758 N N . VAL A 1 96 ? 11.688 -11.957 -10.716 1.00 86.69 96 VAL A N 1
ATOM 759 C CA . VAL A 1 96 ? 11.881 -11.865 -12.173 1.00 86.69 96 VAL A CA 1
ATOM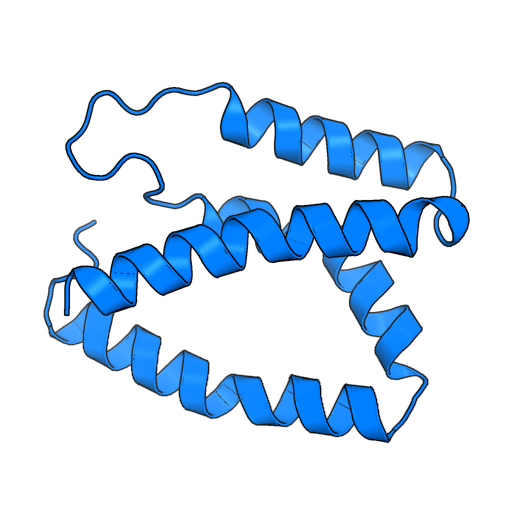 760 C C . VAL A 1 96 ? 12.239 -10.442 -12.590 1.00 86.69 96 VAL A C 1
ATOM 762 O O . VAL A 1 96 ? 13.173 -10.255 -13.372 1.00 86.69 96 VAL A O 1
ATOM 765 N N . LEU A 1 97 ? 11.542 -9.431 -12.061 1.00 80.38 97 LEU A N 1
ATOM 766 C CA . LEU A 1 97 ? 11.845 -8.030 -12.365 1.00 80.38 97 LEU A CA 1
ATOM 767 C C . LEU A 1 97 ? 13.242 -7.613 -11.867 1.00 80.38 97 LEU A C 1
ATOM 769 O O . LEU A 1 97 ? 13.896 -6.805 -12.527 1.00 80.38 97 LEU A O 1
ATOM 773 N N . PHE A 1 98 ? 13.696 -8.163 -10.737 1.00 80.12 98 PHE A N 1
ATOM 774 C CA . PHE A 1 98 ? 15.039 -7.942 -10.196 1.00 80.12 98 PHE A CA 1
ATOM 775 C C . PHE A 1 98 ? 16.120 -8.571 -11.081 1.00 80.12 98 PHE A C 1
ATOM 777 O O . PHE A 1 98 ? 17.015 -7.871 -11.545 1.00 80.12 98 PHE A O 1
ATOM 784 N N . VAL A 1 99 ? 15.998 -9.864 -11.402 1.00 87.06 99 VAL A N 1
ATOM 785 C CA . VAL A 1 99 ? 16.950 -10.574 -12.280 1.00 87.06 99 VAL A CA 1
ATOM 786 C C . VAL A 1 99 ? 17.007 -9.937 -13.673 1.00 87.06 99 VAL A C 1
ATOM 788 O O . VAL A 1 99 ? 18.070 -9.834 -14.282 1.00 87.06 99 VAL A O 1
ATOM 791 N N . SER A 1 100 ? 15.873 -9.436 -14.163 1.00 84.12 100 SER A N 1
ATOM 792 C CA . SER A 1 100 ? 15.766 -8.774 -15.467 1.00 84.12 100 SER A CA 1
ATOM 793 C C . SER A 1 100 ? 16.289 -7.327 -15.476 1.00 84.12 100 SER A C 1
ATOM 795 O O . SER A 1 100 ? 16.084 -6.630 -16.466 1.00 84.12 100 SER A O 1
ATOM 797 N N . HIS A 1 101 ? 16.928 -6.858 -14.395 1.00 73.44 101 HIS A N 1
ATOM 798 C CA . HIS A 1 101 ? 17.494 -5.507 -14.258 1.00 73.44 101 HIS A CA 1
ATOM 799 C C . HIS A 1 101 ? 16.476 -4.365 -14.472 1.00 73.44 101 HIS A C 1
ATOM 801 O O . HIS A 1 101 ? 16.855 -3.233 -14.757 1.00 73.44 101 HIS A O 1
ATOM 807 N N . TYR A 1 102 ? 15.171 -4.631 -14.314 1.00 70.00 102 TYR A N 1
ATOM 808 C CA . TYR A 1 102 ? 14.137 -3.583 -14.330 1.00 70.00 102 TYR A CA 1
ATOM 809 C C . TYR A 1 102 ? 14.025 -2.868 -12.981 1.00 70.00 102 TYR A C 1
ATOM 811 O O . TYR A 1 102 ? 13.605 -1.711 -12.928 1.00 70.00 102 TYR A O 1
ATOM 819 N N . TRP A 1 103 ? 14.403 -3.552 -11.898 1.00 65.44 103 TRP A N 1
ATOM 820 C CA . TRP A 1 103 ? 14.767 -2.915 -10.636 1.00 65.44 103 TRP A CA 1
ATOM 821 C C . TRP A 1 103 ? 16.263 -2.630 -10.674 1.00 65.44 103 TRP A C 1
ATOM 823 O O . TRP A 1 103 ? 17.080 -3.451 -10.267 1.00 65.44 103 TRP A O 1
ATOM 833 N N . VAL A 1 104 ? 16.608 -1.479 -11.237 1.00 48.62 104 VAL A N 1
ATOM 834 C CA . VAL A 1 104 ? 17.935 -0.887 -11.077 1.00 48.62 104 VAL A CA 1
ATOM 835 C C . VAL A 1 104 ? 18.001 -0.301 -9.666 1.00 48.62 104 VAL A C 1
ATOM 837 O O . VAL A 1 104 ? 16.994 0.219 -9.175 1.00 48.62 104 VAL A O 1
ATOM 840 N N . ALA A 1 105 ? 19.154 -0.478 -9.020 1.00 41.06 105 ALA A N 1
ATOM 841 C CA . ALA A 1 105 ? 19.538 0.189 -7.780 1.00 41.06 105 ALA A CA 1
ATOM 842 C C . ALA A 1 105 ? 19.192 1.689 -7.775 1.00 41.06 105 ALA A C 1
ATOM 844 O O . ALA A 1 105 ? 19.259 2.316 -8.858 1.00 41.06 105 ALA A O 1
#

Foldseek 3Di:
DVVVVVVLLVCLLVVLVVLLVVCVVVDDVVLSVQLVVQSCVLLVDQDPDPCRSQCVSVSNCPSVVSVVSLVVVVVDVVSVVVVVVVVVVVVVVVVVCVVVCVPPD

pLDDT: mean 80.4, std 10.2, range [41.06, 92.0]

Radius of gyration: 14.94 Å; chains: 1; bounding box: 32×32×36 Å

Sequence (105 aa):
MVVVKNLLDITFTTLPIVVLIVGWKRLPLHYSLFAAAVMVFSLSFPLLNITPLTSQPRYMMAAFPVIVLLALWGKRPRFDQFFMSLGPPLLVLNTVLFVSHYWVA